Protein AF-C9MV10-F1 (afdb_monomer_lite)

Foldseek 3Di:
DVVVVVVVVVVVVVVVVVVVVVVVVVPDPDPPDPDDVVVVVVVVVVVVVVCVVVVVVVLVVPQAEDEDEPVVVVVCVVVVQAPDWDDDDQKIWGWHQDPNGTHIYMYGD

Secondary structure (DSSP, 8-state):
-HHHHHHHHHHHHHHHHHHHHHHHTTSSSS---S--HHHHHHHHHHHHHHHHHHHHHHHHHTSEEEE--HHHHHHHHHHT--S-EEEETTEEEEEEEETTEEEEEEEE-

InterPro domains:
  IPR011546 Peptidase M41, FtsH extracellular [PF06480] (40-107)

pLDDT: mean 78.25, std 12.71, range [52.0, 93.12]

Radius of gyration: 38.0 Å; chains: 1; bounding box: 72×35×98 Å

Organism: NCBI:txid634994

Structure (mmCIF, N/CA/C/O backbone):
data_AF-C9MV10-F1
#
_entry.id   AF-C9MV10-F1
#
loop_
_atom_site.group_PDB
_atom_site.id
_atom_site.type_symbol
_atom_site.label_atom_id
_atom_site.label_alt_id
_atom_site.label_comp_id
_atom_site.label_asym_id
_atom_site.label_entity_id
_atom_site.label_seq_id
_atom_site.pdbx_PDB_ins_code
_atom_site.Cartn_x
_atom_site.Cartn_y
_atom_site.Cartn_z
_atom_site.occupancy
_atom_site.B_iso_or_equiv
_atom_site.auth_seq_id
_atom_site.auth_comp_id
_atom_site.auth_asym_id
_atom_site.auth_atom_id
_atom_site.pdbx_PDB_model_num
ATOM 1 N N . MET A 1 1 ? 54.834 -19.519 -70.977 1.00 59.34 1 MET A N 1
ATOM 2 C CA . MET A 1 1 ? 54.763 -19.606 -69.498 1.00 59.34 1 MET A CA 1
ATOM 3 C C . MET A 1 1 ? 54.388 -18.267 -68.859 1.00 59.34 1 MET A C 1
ATOM 5 O O . MET A 1 1 ? 53.508 -18.269 -68.017 1.00 59.34 1 MET A O 1
ATOM 9 N N . ALA A 1 2 ? 54.922 -17.131 -69.328 1.00 61.25 2 ALA A N 1
ATOM 10 C CA . ALA A 1 2 ? 54.611 -15.795 -68.791 1.00 61.25 2 ALA A CA 1
ATOM 11 C C . ALA A 1 2 ? 53.136 -15.329 -68.916 1.00 61.25 2 ALA A C 1
ATOM 13 O O . ALA A 1 2 ? 52.654 -14.568 -68.082 1.00 61.25 2 ALA A O 1
ATOM 14 N N . GLU A 1 3 ? 52.390 -15.778 -69.932 1.00 61.09 3 GLU A N 1
ATOM 15 C CA . GLU A 1 3 ? 50.972 -15.400 -70.096 1.00 61.09 3 GLU A CA 1
ATOM 16 C C . GLU A 1 3 ? 50.038 -16.068 -69.080 1.00 61.09 3 GLU A C 1
ATOM 18 O O . GLU A 1 3 ? 49.033 -15.478 -68.682 1.00 61.09 3 GLU A O 1
ATOM 23 N N . ARG A 1 4 ? 50.386 -17.279 -68.627 1.00 67.56 4 ARG A N 1
ATOM 24 C CA . ARG A 1 4 ? 49.594 -18.028 -67.644 1.00 67.56 4 ARG A CA 1
ATOM 25 C C . ARG A 1 4 ? 49.639 -17.334 -66.280 1.00 67.56 4 ARG A C 1
ATOM 27 O O . ARG A 1 4 ? 48.590 -17.093 -65.691 1.00 67.56 4 ARG A O 1
ATOM 34 N N . ASP A 1 5 ? 50.825 -16.887 -65.871 1.00 71.56 5 ASP A N 1
ATOM 35 C CA . ASP A 1 5 ? 51.027 -16.153 -64.615 1.00 71.56 5 ASP A CA 1
ATOM 36 C C . ASP A 1 5 ? 50.298 -14.803 -64.603 1.00 71.56 5 ASP A C 1
ATOM 38 O O . ASP A 1 5 ? 49.706 -14.413 -63.597 1.00 71.56 5 ASP A O 1
ATOM 42 N N . LYS A 1 6 ? 50.266 -14.092 -65.739 1.00 72.75 6 LYS A N 1
ATOM 43 C CA . LYS A 1 6 ? 49.557 -12.806 -65.852 1.00 72.75 6 LYS A CA 1
ATOM 44 C C . LYS A 1 6 ? 48.047 -12.954 -65.645 1.00 72.75 6 LYS A C 1
ATOM 46 O O . LYS A 1 6 ? 47.418 -12.070 -65.058 1.00 72.75 6 LYS A O 1
ATOM 51 N N . ASN A 1 7 ? 47.467 -14.056 -66.113 1.00 82.94 7 ASN A N 1
ATOM 52 C CA . ASN A 1 7 ? 46.045 -14.336 -65.939 1.00 82.94 7 ASN A CA 1
ATOM 53 C C . ASN A 1 7 ? 45.715 -14.757 -64.503 1.00 8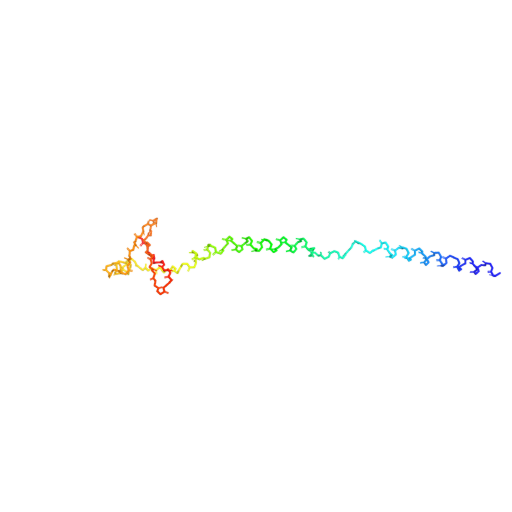2.94 7 ASN A C 1
ATOM 55 O O . ASN A 1 7 ? 44.711 -14.295 -63.959 1.00 82.94 7 ASN A O 1
ATOM 59 N N . ASP A 1 8 ? 46.586 -15.531 -63.858 1.00 83.50 8 ASP A N 1
ATOM 60 C CA . ASP A 1 8 ? 46.405 -15.917 -62.455 1.00 83.50 8 ASP A CA 1
ATOM 61 C C . ASP A 1 8 ? 46.512 -14.712 -61.509 1.00 83.50 8 ASP A C 1
ATOM 63 O O . ASP A 1 8 ? 45.715 -14.580 -60.576 1.00 83.50 8 ASP A O 1
ATOM 67 N N . ILE A 1 9 ? 47.426 -13.775 -61.785 1.00 82.38 9 ILE A N 1
ATOM 68 C CA . ILE A 1 9 ? 47.539 -12.516 -61.031 1.00 82.38 9 ILE A CA 1
ATOM 69 C C . ILE A 1 9 ? 46.266 -11.676 -61.180 1.00 82.38 9 ILE A C 1
ATOM 71 O O . ILE A 1 9 ? 45.750 -11.152 -60.192 1.00 82.38 9 ILE A O 1
ATOM 75 N N . ARG A 1 10 ? 45.726 -11.566 -62.400 1.00 85.50 10 ARG A N 1
ATOM 76 C CA . ARG A 1 10 ? 44.480 -10.825 -62.656 1.00 85.50 10 ARG A CA 1
ATOM 77 C C . ARG A 1 10 ? 43.293 -11.438 -61.923 1.00 85.50 10 ARG A C 1
ATOM 79 O O . ARG A 1 10 ? 42.550 -10.705 -61.276 1.00 85.50 10 ARG A O 1
ATOM 86 N N . LYS A 1 11 ? 43.163 -12.764 -61.965 1.00 87.19 11 LYS A N 1
ATOM 87 C CA . LYS A 1 11 ? 42.084 -13.487 -61.288 1.00 87.19 11 LYS A CA 1
ATOM 88 C C . LYS A 1 11 ? 42.138 -13.295 -59.770 1.00 87.19 11 LYS A C 1
ATOM 90 O O . LYS A 1 11 ? 41.125 -12.972 -59.159 1.00 87.19 11 LYS A O 1
ATOM 95 N N . ARG A 1 12 ? 43.330 -13.390 -59.171 1.00 84.19 12 ARG A N 1
ATOM 96 C CA . ARG A 1 12 ? 43.528 -13.132 -57.733 1.00 84.19 12 ARG A CA 1
ATOM 97 C C . ARG A 1 12 ? 43.229 -11.683 -57.353 1.00 84.19 12 ARG A C 1
ATOM 99 O O . ARG A 1 12 ? 42.640 -11.438 -56.306 1.00 84.19 12 ARG A O 1
ATOM 106 N N . LEU A 1 13 ? 43.606 -10.717 -58.191 1.00 86.12 13 LEU A N 1
ATOM 107 C CA . LEU A 1 13 ? 43.316 -9.303 -57.939 1.00 86.12 13 LEU A CA 1
ATOM 108 C C . LEU A 1 13 ? 41.807 -9.016 -57.981 1.00 86.12 13 LEU A C 1
ATOM 110 O O . LEU A 1 13 ? 41.296 -8.228 -57.186 1.00 86.12 13 LEU A O 1
ATOM 114 N N . GLU A 1 14 ? 41.091 -9.675 -58.888 1.00 85.62 14 GLU A N 1
ATOM 115 C CA . GLU A 1 14 ? 39.640 -9.563 -59.015 1.00 85.62 14 GLU A CA 1
ATOM 116 C C . GLU A 1 14 ? 38.903 -10.227 -57.842 1.00 85.62 14 GLU A C 1
ATOM 118 O O . GLU A 1 14 ? 37.968 -9.640 -57.295 1.00 85.62 14 GLU A O 1
ATOM 123 N N . GLU A 1 15 ? 39.375 -11.390 -57.384 1.00 81.44 15 GLU A N 1
ATOM 124 C CA . GLU A 1 15 ? 38.886 -12.055 -56.169 1.00 81.44 15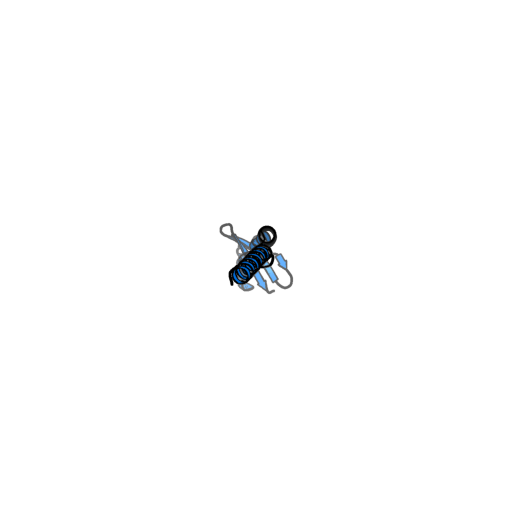 GLU A CA 1
ATOM 125 C C . GLU A 1 15 ? 39.103 -11.183 -54.923 1.00 81.44 15 GLU A C 1
ATOM 127 O O . GLU A 1 15 ? 38.154 -10.938 -54.177 1.00 81.44 15 GLU A O 1
ATOM 132 N N . LEU A 1 16 ? 40.295 -10.598 -54.755 1.00 79.88 16 LEU A N 1
ATOM 133 C CA . LEU A 1 16 ? 40.584 -9.670 -53.655 1.00 79.88 16 LEU A CA 1
ATOM 134 C C . LEU A 1 16 ? 39.688 -8.426 -53.695 1.00 79.88 16 LEU A C 1
ATOM 136 O O . LEU A 1 16 ? 39.203 -7.975 -52.657 1.00 79.88 16 LEU A O 1
ATOM 140 N N . ARG A 1 17 ? 39.427 -7.872 -54.885 1.00 78.25 17 ARG A N 1
ATOM 141 C CA . ARG A 1 17 ? 38.532 -6.716 -55.046 1.00 78.25 17 ARG A CA 1
ATOM 142 C C . ARG A 1 17 ? 37.081 -7.073 -54.710 1.00 78.25 17 ARG A C 1
ATOM 144 O O . ARG A 1 17 ? 36.386 -6.276 -54.077 1.00 78.25 17 ARG A O 1
ATOM 151 N N . LYS A 1 18 ? 36.629 -8.267 -55.099 1.00 79.00 18 LYS A N 1
ATOM 152 C CA . LYS A 1 18 ? 35.279 -8.778 -54.823 1.00 79.00 18 LYS A CA 1
ATOM 153 C C . LYS A 1 18 ? 35.066 -9.072 -53.337 1.00 79.00 18 LYS A C 1
ATOM 155 O O . LYS A 1 18 ? 34.015 -8.719 -52.802 1.00 79.00 18 LYS A O 1
ATOM 160 N N . ASP A 1 19 ? 36.059 -9.651 -52.668 1.00 73.44 19 ASP A N 1
ATOM 161 C CA . ASP A 1 19 ? 36.007 -9.923 -51.229 1.00 73.44 19 ASP A CA 1
ATOM 162 C C . ASP A 1 19 ? 36.026 -8.638 -50.399 1.00 73.44 19 ASP A C 1
ATOM 164 O O . ASP A 1 19 ? 35.276 -8.521 -49.426 1.00 73.44 19 ASP A O 1
ATOM 168 N N . ASN A 1 20 ? 36.795 -7.631 -50.824 1.00 69.50 20 ASN A N 1
ATOM 169 C CA . ASN A 1 20 ? 36.823 -6.330 -50.159 1.00 69.50 20 ASN A CA 1
ATOM 170 C C . ASN A 1 20 ? 35.469 -5.596 -50.277 1.00 69.50 20 ASN A C 1
ATOM 172 O O . ASN A 1 20 ? 34.914 -5.136 -49.279 1.00 69.50 20 ASN A O 1
ATOM 176 N N . ASN A 1 21 ? 34.850 -5.606 -51.465 1.00 66.06 21 ASN A N 1
ATOM 177 C CA . ASN A 1 21 ? 33.502 -5.049 -51.651 1.00 66.06 21 ASN A CA 1
ATOM 178 C C . ASN A 1 21 ? 32.410 -5.823 -50.889 1.00 66.06 21 ASN A C 1
ATOM 180 O O . ASN A 1 21 ? 31.441 -5.222 -50.427 1.00 66.06 21 ASN A O 1
ATOM 184 N N . ARG A 1 22 ? 32.552 -7.144 -50.709 1.00 61.91 22 ARG A N 1
ATOM 185 C CA . ARG A 1 22 ? 31.625 -7.945 -49.887 1.00 61.91 22 ARG A CA 1
ATOM 186 C C . ARG A 1 22 ? 31.735 -7.647 -48.393 1.00 61.91 22 ARG A C 1
ATOM 188 O O . ARG A 1 22 ? 30.746 -7.812 -47.686 1.00 61.91 22 ARG A O 1
ATOM 195 N N . LYS A 1 23 ? 32.909 -7.245 -47.903 1.00 59.88 23 LYS A N 1
ATOM 196 C CA . LYS A 1 23 ? 33.132 -6.945 -46.481 1.00 59.88 23 LYS A CA 1
ATOM 197 C C . LYS A 1 23 ? 32.557 -5.581 -46.085 1.00 59.88 23 LYS A C 1
ATOM 199 O O . LYS A 1 23 ? 31.957 -5.486 -45.021 1.00 59.88 23 LYS A O 1
ATOM 204 N N . ASN A 1 24 ? 32.630 -4.589 -46.975 1.00 57.12 24 ASN A N 1
ATOM 205 C CA . ASN A 1 24 ? 32.021 -3.268 -46.759 1.00 57.12 24 ASN A CA 1
ATOM 206 C C . ASN A 1 24 ? 30.482 -3.294 -46.766 1.00 57.12 24 ASN A C 1
ATOM 208 O O . ASN A 1 24 ? 29.860 -2.490 -46.086 1.00 57.12 24 ASN A O 1
ATOM 212 N N . ASN A 1 25 ? 29.859 -4.247 -47.467 1.00 55.38 25 ASN A N 1
ATOM 213 C CA . ASN A 1 25 ? 28.396 -4.397 -47.490 1.00 55.38 25 ASN A CA 1
ATOM 214 C C . ASN A 1 25 ? 27.827 -5.258 -46.345 1.00 55.38 25 ASN A C 1
ATOM 216 O O . ASN A 1 25 ? 26.633 -5.534 -46.327 1.00 55.38 25 ASN A O 1
ATOM 220 N N . ARG A 1 26 ? 28.661 -5.727 -45.407 1.00 53.06 26 ARG A N 1
ATOM 221 C CA . ARG A 1 26 ? 28.251 -6.583 -44.273 1.00 53.06 26 ARG A CA 1
ATOM 222 C C . ARG A 1 26 ? 28.188 -5.838 -42.941 1.00 53.06 26 ARG A C 1
ATOM 224 O O . ARG A 1 26 ? 28.178 -6.474 -41.891 1.00 53.06 26 ARG A O 1
ATOM 231 N N . GLN A 1 27 ? 28.196 -4.509 -42.969 1.00 52.00 27 GLN A N 1
ATOM 232 C CA . GLN A 1 27 ? 28.408 -3.704 -41.769 1.00 52.00 27 GLN A CA 1
ATOM 233 C C . GLN A 1 27 ? 27.150 -3.022 -41.217 1.00 52.00 27 GLN A C 1
ATOM 235 O O . GLN A 1 27 ? 27.301 -2.136 -40.385 1.00 52.00 27 GLN A O 1
ATOM 240 N N . ASP A 1 28 ? 25.940 -3.452 -41.606 1.00 56.38 28 ASP A N 1
ATOM 241 C CA . ASP A 1 28 ? 24.706 -2.773 -41.161 1.00 56.38 28 ASP A CA 1
ATOM 242 C C . ASP A 1 28 ? 23.605 -3.651 -40.525 1.00 56.38 28 ASP A C 1
ATOM 244 O O . ASP A 1 28 ? 22.627 -3.116 -40.012 1.00 56.38 28 ASP A O 1
ATOM 248 N N . ASP A 1 29 ? 23.767 -4.979 -40.437 1.00 57.00 29 ASP A N 1
ATOM 249 C CA . ASP A 1 29 ? 22.654 -5.873 -40.046 1.00 57.00 29 ASP A CA 1
ATOM 250 C C . ASP A 1 29 ? 22.875 -6.688 -38.758 1.00 57.00 29 ASP A C 1
ATOM 252 O O . ASP A 1 29 ? 22.435 -7.832 -38.659 1.00 57.00 29 ASP A O 1
ATOM 256 N N . GLY A 1 30 ? 23.543 -6.149 -37.729 1.00 56.00 30 GLY A N 1
ATOM 257 C CA . GLY A 1 30 ? 23.695 -6.963 -36.509 1.00 56.00 30 GLY A CA 1
ATOM 258 C C . GLY A 1 30 ? 24.098 -6.323 -35.190 1.00 56.00 30 GLY A C 1
ATOM 259 O O . GLY A 1 30 ? 24.045 -7.019 -34.183 1.00 56.00 30 GLY A O 1
ATOM 260 N N . ASN A 1 31 ? 24.473 -5.042 -35.136 1.00 56.59 31 ASN A N 1
ATOM 261 C CA . ASN A 1 31 ? 24.939 -4.433 -33.880 1.00 56.59 31 ASN A CA 1
ATOM 262 C C . ASN A 1 31 ? 24.117 -3.217 -33.429 1.00 56.59 31 ASN A C 1
ATOM 264 O O . ASN A 1 31 ? 24.635 -2.317 -32.765 1.00 56.59 31 ASN A O 1
ATOM 268 N N . LYS A 1 32 ? 22.824 -3.163 -33.773 1.00 59.44 32 LYS A N 1
ATOM 269 C CA . LYS A 1 32 ? 21.920 -2.209 -33.121 1.00 59.44 32 LYS A CA 1
ATOM 270 C C . LYS A 1 32 ? 21.702 -2.692 -31.692 1.00 59.44 32 LYS A C 1
ATOM 272 O O . LYS A 1 32 ? 20.948 -3.632 -31.463 1.00 59.44 32 LYS A O 1
ATOM 277 N N . SER A 1 33 ? 22.409 -2.058 -30.754 1.00 64.06 33 SER A N 1
ATOM 278 C CA . SER A 1 33 ? 22.178 -2.200 -29.316 1.00 64.06 33 SER A CA 1
ATOM 279 C C . SER A 1 33 ? 20.668 -2.254 -29.039 1.00 64.06 33 SER A C 1
ATOM 281 O O . SER A 1 33 ? 19.940 -1.397 -29.555 1.00 64.06 33 SER A O 1
ATOM 283 N N . PRO A 1 34 ? 20.180 -3.204 -28.217 1.00 63.53 34 PRO A N 1
ATOM 284 C CA . PRO A 1 34 ? 18.769 -3.261 -27.833 1.00 63.53 34 PRO A CA 1
ATOM 285 C C . PRO A 1 34 ? 18.334 -2.008 -27.057 1.00 63.53 34 PRO A C 1
ATOM 287 O O . PRO A 1 34 ? 17.147 -1.783 -26.855 1.00 63.53 34 PRO A O 1
ATOM 290 N N . PHE A 1 35 ? 19.287 -1.159 -26.667 1.00 65.50 35 PHE A N 1
ATOM 291 C CA . PHE A 1 35 ? 19.071 0.163 -26.104 1.00 65.50 35 PHE A CA 1
ATOM 292 C C . PHE A 1 35 ? 19.304 1.221 -27.183 1.00 65.50 35 PHE A C 1
ATOM 294 O O . PHE A 1 35 ? 20.334 1.895 -27.218 1.00 65.50 35 PHE A O 1
ATOM 301 N N . SER A 1 36 ? 18.343 1.367 -28.095 1.00 71.44 36 SER A N 1
ATOM 302 C CA . SER A 1 36 ? 18.279 2.580 -28.912 1.00 71.44 36 SER A CA 1
ATOM 303 C C . SER A 1 36 ? 17.994 3.779 -27.995 1.00 71.44 36 SER A C 1
ATOM 305 O O . SER A 1 36 ? 17.267 3.647 -27.009 1.00 71.44 36 SER A O 1
ATOM 307 N N . GLY A 1 37 ? 18.545 4.961 -28.294 1.00 75.38 37 GLY A N 1
ATOM 308 C CA . GLY A 1 37 ? 18.322 6.164 -27.472 1.00 75.38 37 GLY A CA 1
ATOM 309 C C . GLY A 1 37 ? 16.835 6.499 -27.273 1.00 75.38 37 GLY A C 1
ATOM 310 O O . GLY A 1 37 ? 16.447 7.018 -26.230 1.00 75.38 37 GLY A O 1
ATOM 311 N N . PHE A 1 38 ? 15.989 6.105 -28.229 1.00 81.31 38 PHE A N 1
ATOM 312 C CA . PHE A 1 38 ? 14.535 6.185 -28.115 1.00 81.31 38 PHE A CA 1
ATOM 313 C C . PHE A 1 38 ? 13.973 5.284 -27.004 1.00 81.31 38 PHE A C 1
ATOM 315 O O . PHE A 1 38 ? 13.159 5.739 -26.207 1.00 81.31 38 PHE A O 1
ATOM 322 N N . LEU A 1 39 ? 14.436 4.034 -26.890 1.00 84.06 39 LEU A N 1
ATOM 323 C CA . LEU A 1 39 ? 14.002 3.118 -25.826 1.00 84.06 39 LEU A CA 1
ATOM 324 C C . LEU A 1 39 ? 14.446 3.596 -24.440 1.00 84.06 39 LEU 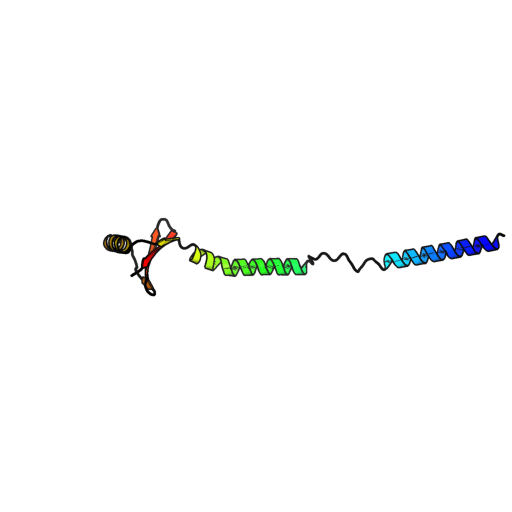A C 1
ATOM 326 O O . LEU A 1 39 ? 13.686 3.471 -23.483 1.00 84.06 39 LEU A O 1
ATOM 330 N N . PHE A 1 40 ? 15.633 4.201 -24.336 1.00 85.62 40 PHE A N 1
ATOM 331 C CA . PHE A 1 40 ? 16.073 4.842 -23.095 1.00 85.62 40 PHE A CA 1
ATOM 332 C C . PHE A 1 40 ? 15.162 6.017 -22.712 1.00 85.62 40 PHE A C 1
ATOM 334 O O . PHE A 1 40 ? 14.742 6.119 -21.562 1.00 85.62 40 PHE A O 1
ATOM 341 N N . PHE A 1 41 ? 14.794 6.865 -23.676 1.00 88.50 41 PHE A N 1
ATOM 342 C CA . PHE A 1 41 ? 13.868 7.971 -23.433 1.00 88.50 41 PHE A CA 1
ATOM 343 C C . PHE A 1 41 ? 12.488 7.476 -22.978 1.00 88.50 41 PHE A C 1
ATOM 345 O O . PHE A 1 41 ? 11.957 7.965 -21.983 1.00 88.50 41 PHE A O 1
ATOM 352 N N . VAL A 1 42 ? 11.941 6.456 -23.649 1.00 90.12 42 VAL A N 1
ATOM 353 C CA . VAL A 1 42 ? 10.675 5.819 -23.251 1.00 90.12 42 VAL A CA 1
ATOM 354 C C . VAL A 1 42 ? 10.770 5.260 -21.833 1.00 90.12 42 VAL A C 1
ATOM 356 O O . VAL A 1 42 ? 9.862 5.478 -21.037 1.00 90.12 42 VAL A O 1
ATOM 359 N N . PHE A 1 43 ? 11.874 4.596 -21.488 1.00 90.19 43 PHE A N 1
ATOM 360 C CA . PHE A 1 43 ? 12.088 4.063 -20.146 1.00 90.19 43 PHE A CA 1
ATOM 361 C C . PHE A 1 43 ? 12.124 5.164 -19.080 1.00 90.19 43 PHE A C 1
ATOM 363 O O . PHE A 1 43 ? 11.456 5.039 -18.057 1.00 90.19 43 PHE A O 1
ATOM 370 N N . VAL A 1 44 ? 12.841 6.266 -19.324 1.00 91.00 44 VAL A N 1
ATOM 371 C CA . VAL A 1 44 ? 12.910 7.403 -18.389 1.00 91.00 44 VAL A CA 1
ATOM 372 C C . VAL A 1 44 ? 11.538 8.045 -18.191 1.00 91.00 44 VAL A C 1
ATOM 374 O O . VAL A 1 44 ? 11.143 8.302 -17.055 1.00 91.00 44 VAL A O 1
ATOM 377 N N . VAL A 1 45 ? 10.783 8.261 -19.273 1.00 92.50 45 VAL A N 1
ATOM 378 C CA . VAL A 1 45 ? 9.417 8.800 -19.190 1.00 92.50 45 VAL A CA 1
ATOM 379 C C . VAL A 1 45 ? 8.506 7.844 -18.422 1.00 92.50 45 VAL A C 1
ATOM 381 O O . VAL A 1 45 ? 7.752 8.282 -17.558 1.00 92.50 45 VAL A O 1
ATOM 384 N N . LEU A 1 46 ? 8.604 6.538 -18.676 1.00 92.81 46 LEU A N 1
ATOM 385 C CA . LEU A 1 46 ? 7.806 5.527 -17.988 1.00 92.81 46 LEU A CA 1
ATOM 386 C C . LEU A 1 46 ? 8.132 5.470 -16.491 1.00 92.81 46 LEU A C 1
ATOM 388 O O . LEU A 1 46 ? 7.220 5.381 -15.674 1.00 92.81 46 LEU A O 1
ATOM 392 N N . LEU A 1 47 ? 9.407 5.602 -16.123 1.00 91.50 47 LEU A N 1
ATOM 393 C CA . LEU A 1 47 ? 9.850 5.655 -14.731 1.00 91.50 47 LEU A CA 1
ATOM 394 C C . LEU A 1 47 ? 9.353 6.934 -14.041 1.00 91.50 47 LEU A C 1
ATOM 396 O O . LEU A 1 47 ? 8.872 6.867 -12.915 1.00 91.50 47 LEU A O 1
ATOM 400 N N . PHE A 1 48 ? 9.385 8.078 -14.730 1.00 90.69 48 PHE A N 1
ATOM 401 C CA . PHE A 1 48 ? 8.847 9.339 -14.215 1.00 90.69 48 PHE A CA 1
ATOM 402 C C . PHE A 1 48 ? 7.325 9.296 -14.016 1.00 90.69 48 PHE A C 1
ATOM 404 O O . PHE A 1 48 ? 6.818 9.751 -12.994 1.00 90.69 48 PHE A O 1
ATOM 411 N N . VAL A 1 49 ? 6.581 8.716 -14.961 1.00 88.62 49 VAL A N 1
ATOM 412 C CA . VAL A 1 49 ? 5.129 8.524 -14.823 1.00 88.62 49 VAL A CA 1
ATOM 413 C C . VAL A 1 49 ? 4.822 7.546 -13.688 1.00 88.62 49 VAL A C 1
ATOM 415 O O . VAL A 1 49 ? 3.939 7.814 -12.876 1.00 88.62 49 VAL A O 1
ATOM 418 N N . PHE A 1 50 ? 5.578 6.451 -13.580 1.00 86.94 50 PHE A N 1
ATOM 419 C CA . PHE A 1 50 ? 5.446 5.486 -12.490 1.00 86.94 50 PHE A CA 1
ATOM 420 C C . PHE A 1 50 ? 5.647 6.164 -11.129 1.00 86.94 50 PHE A C 1
ATOM 422 O O . PHE A 1 50 ? 4.778 6.082 -10.264 1.00 86.94 50 PHE A O 1
ATOM 429 N N . THR A 1 51 ? 6.739 6.907 -10.937 1.00 81.25 51 THR A N 1
ATOM 430 C CA . THR A 1 51 ? 6.967 7.614 -9.671 1.00 81.25 51 THR A CA 1
ATOM 431 C C . THR A 1 51 ? 5.905 8.680 -9.418 1.00 81.25 51 THR A C 1
ATOM 433 O O . THR A 1 51 ? 5.410 8.759 -8.301 1.00 81.25 51 THR A O 1
ATOM 436 N N . ALA A 1 52 ? 5.474 9.444 -10.425 1.00 79.00 52 ALA A N 1
ATOM 437 C CA . ALA A 1 52 ? 4.433 10.459 -10.260 1.00 79.00 52 ALA A CA 1
ATOM 438 C C . ALA A 1 52 ? 3.081 9.879 -9.800 1.00 79.00 52 ALA A C 1
ATOM 440 O O . ALA A 1 52 ? 2.404 10.497 -8.977 1.00 79.00 52 ALA A O 1
ATOM 441 N N . ILE A 1 53 ? 2.699 8.696 -10.296 1.00 76.81 53 ILE A N 1
ATOM 442 C CA . ILE A 1 53 ? 1.463 8.008 -9.894 1.00 76.81 53 ILE A CA 1
ATOM 443 C C . ILE A 1 53 ? 1.607 7.435 -8.477 1.00 76.81 53 ILE A C 1
ATOM 445 O O . ILE A 1 53 ? 0.775 7.704 -7.613 1.00 76.81 53 ILE A O 1
ATOM 449 N N . PHE A 1 54 ? 2.684 6.695 -8.204 1.00 68.19 54 PHE A N 1
ATOM 450 C CA . PHE A 1 54 ? 2.831 5.976 -6.935 1.00 68.19 54 PHE A CA 1
ATOM 451 C C . PHE A 1 54 ? 3.304 6.851 -5.765 1.00 68.19 54 PHE A C 1
ATOM 453 O O . PHE A 1 54 ? 3.094 6.476 -4.615 1.00 68.19 54 PHE A O 1
ATOM 460 N N . HIS A 1 55 ? 3.901 8.024 -5.999 1.00 66.25 55 HIS A N 1
ATOM 461 C CA . HIS A 1 55 ? 4.376 8.884 -4.907 1.00 66.25 55 HIS A CA 1
ATOM 462 C C . HIS A 1 55 ? 3.233 9.416 -4.028 1.00 66.25 55 HIS A C 1
ATOM 464 O O . HIS A 1 55 ? 3.411 9.552 -2.819 1.00 66.25 55 HIS A O 1
ATOM 470 N N . ARG A 1 56 ? 2.045 9.655 -4.607 1.00 58.75 56 ARG A N 1
ATOM 471 C CA . ARG A 1 56 ? 0.854 10.073 -3.846 1.00 58.75 56 ARG A CA 1
ATOM 472 C C . ARG A 1 56 ? 0.278 8.930 -3.009 1.00 58.75 56 ARG A C 1
ATOM 474 O O . ARG A 1 56 ? -0.005 9.129 -1.832 1.00 58.75 56 ARG A O 1
ATOM 481 N N . ASP A 1 57 ? 0.178 7.736 -3.589 1.00 56.53 57 ASP A N 1
ATOM 482 C CA . ASP A 1 57 ? -0.392 6.570 -2.908 1.00 56.53 57 ASP A CA 1
ATOM 483 C C . ASP A 1 57 ? 0.509 6.046 -1.791 1.00 56.53 57 ASP A C 1
ATOM 485 O O . ASP A 1 57 ? 0.013 5.659 -0.738 1.00 56.53 57 ASP A O 1
ATOM 489 N N . ILE A 1 58 ? 1.833 6.079 -1.969 1.00 56.66 58 ILE A N 1
ATOM 490 C CA . ILE A 1 58 ? 2.802 5.683 -0.938 1.00 56.66 58 ILE A CA 1
ATOM 491 C C . ILE A 1 58 ? 2.516 6.433 0.367 1.00 56.66 58 ILE A C 1
ATOM 493 O O . ILE A 1 58 ? 2.406 5.807 1.415 1.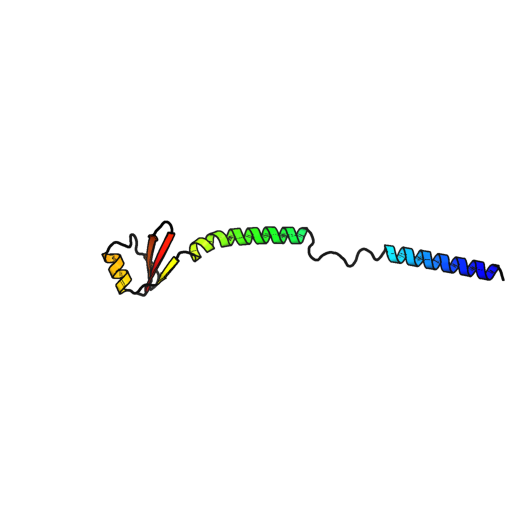00 56.66 58 ILE A O 1
ATOM 497 N N . GLN A 1 59 ? 2.289 7.745 0.334 1.00 52.78 59 GLN A N 1
ATOM 498 C CA . GLN A 1 59 ? 2.023 8.501 1.561 1.00 52.78 59 GLN A CA 1
ATOM 499 C C . GLN A 1 59 ? 0.734 8.048 2.277 1.00 52.78 59 GLN A C 1
ATOM 501 O O . GLN A 1 59 ? 0.684 8.038 3.504 1.00 52.78 59 GLN A O 1
ATOM 506 N N . THR A 1 60 ? -0.284 7.606 1.533 1.00 57.59 60 THR A N 1
ATOM 507 C CA . THR A 1 60 ? -1.531 7.049 2.083 1.00 57.59 60 THR A CA 1
ATOM 508 C C . THR A 1 60 ? -1.384 5.587 2.532 1.00 57.59 60 THR A C 1
ATOM 510 O O . THR A 1 60 ? -1.993 5.176 3.519 1.00 57.59 60 THR A O 1
ATOM 513 N N . TYR A 1 61 ? -0.557 4.792 1.849 1.00 52.97 61 TYR A N 1
ATOM 514 C CA . TYR A 1 61 ? -0.247 3.405 2.215 1.00 52.97 61 TYR A CA 1
ATOM 515 C C . TYR A 1 61 ? 0.682 3.309 3.434 1.00 52.97 61 TYR A C 1
ATOM 517 O O . TYR A 1 61 ? 0.535 2.380 4.225 1.00 52.97 61 TYR A O 1
ATOM 525 N N . PHE A 1 62 ? 1.578 4.283 3.620 1.00 56.00 62 PHE A N 1
ATOM 526 C CA . PHE A 1 62 ? 2.465 4.426 4.782 1.00 56.00 62 PHE A CA 1
ATOM 527 C C . PHE A 1 62 ? 1.851 5.250 5.926 1.00 56.00 62 PHE A C 1
ATOM 529 O O . PHE A 1 62 ? 2.549 5.589 6.883 1.00 56.00 62 PHE A O 1
ATOM 536 N N . GLN A 1 63 ? 0.548 5.547 5.873 1.00 64.62 63 GLN A N 1
ATOM 537 C CA . GLN A 1 63 ? -0.204 5.890 7.081 1.00 64.62 63 GLN A CA 1
ATOM 538 C C . GLN A 1 63 ? 0.038 4.765 8.090 1.00 64.62 63 GLN A C 1
ATOM 540 O O . GLN A 1 63 ? -0.240 3.602 7.792 1.00 64.62 63 GLN A O 1
ATOM 545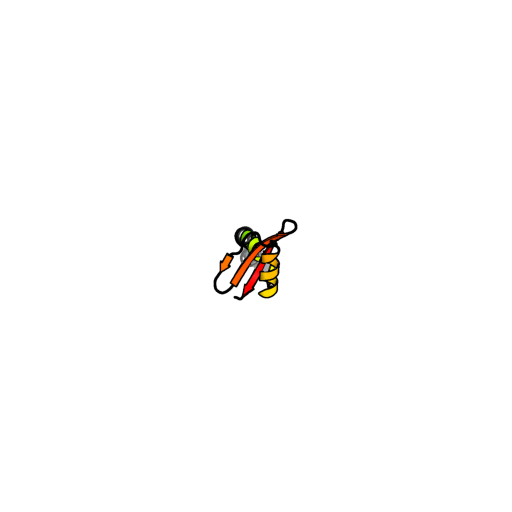 N N . ASN A 1 64 ? 0.610 5.077 9.253 1.00 71.25 64 ASN A N 1
ATOM 546 C CA . ASN A 1 64 ? 0.945 4.055 10.240 1.00 71.25 64 ASN A CA 1
ATOM 547 C C . ASN A 1 64 ? -0.360 3.494 10.805 1.00 71.25 64 ASN A C 1
ATOM 549 O O . ASN A 1 64 ? -0.970 4.098 11.686 1.00 71.25 64 ASN A O 1
ATOM 553 N N . LYS A 1 65 ? -0.816 2.362 10.267 1.00 82.56 65 LYS A N 1
ATOM 554 C CA . LYS A 1 65 ? -2.042 1.711 10.722 1.00 82.56 65 LYS A CA 1
ATOM 555 C C . LYS A 1 65 ? -1.725 0.875 11.953 1.00 82.56 65 LYS A C 1
ATOM 557 O O . LYS A 1 65 ? -0.916 -0.047 11.877 1.00 82.56 65 LYS A O 1
ATOM 562 N N . LYS A 1 66 ? -2.363 1.190 13.075 1.00 85.25 66 LYS A N 1
ATOM 563 C CA . LYS A 1 66 ? -2.273 0.419 14.316 1.00 85.25 66 LYS A CA 1
ATOM 564 C C . LYS A 1 66 ? -3.622 -0.232 14.587 1.00 85.25 66 LYS A C 1
ATOM 566 O O . LYS A 1 66 ? -4.606 0.454 14.855 1.00 85.25 66 LYS A O 1
ATOM 571 N N . GLU A 1 67 ? -3.660 -1.554 14.511 1.00 88.62 67 GLU A N 1
ATOM 572 C CA . GLU A 1 67 ? -4.809 -2.314 14.995 1.00 88.62 67 GLU A CA 1
ATOM 573 C C . GLU A 1 67 ? -4.782 -2.336 16.524 1.00 88.62 67 GLU A C 1
ATOM 575 O O . GLU A 1 67 ? -3.742 -2.625 17.116 1.00 88.62 67 GLU A O 1
ATOM 580 N N . ILE A 1 68 ? -5.907 -2.007 17.157 1.00 89.62 68 ILE A N 1
ATOM 581 C CA . ILE A 1 68 ? -6.063 -2.053 18.615 1.00 89.62 68 ILE A CA 1
ATOM 582 C C . ILE A 1 68 ? -7.356 -2.773 18.994 1.00 89.62 68 ILE A C 1
ATOM 584 O O . ILE A 1 68 ? -8.313 -2.837 18.216 1.00 89.62 68 ILE A O 1
ATOM 588 N N . SER A 1 69 ? -7.398 -3.321 20.207 1.00 91.19 69 SER A N 1
ATOM 589 C CA . SER A 1 69 ? -8.612 -3.965 20.716 1.00 91.19 69 SER A CA 1
ATOM 590 C C . SER A 1 69 ? -9.742 -2.949 20.915 1.00 91.19 69 SER A C 1
ATOM 592 O O . SER A 1 69 ? -9.492 -1.764 21.148 1.00 91.19 69 SER A O 1
ATOM 594 N N . TYR A 1 70 ? -10.995 -3.409 20.870 1.00 88.38 70 TYR A N 1
ATOM 595 C CA . TYR A 1 70 ? -12.153 -2.533 21.077 1.00 88.38 70 TYR A CA 1
ATOM 596 C C . TYR A 1 70 ? -12.094 -1.835 22.444 1.00 88.38 70 TYR A C 1
ATOM 598 O O . TYR A 1 70 ? -12.313 -0.631 22.548 1.00 88.38 70 TYR A O 1
ATOM 606 N N . THR A 1 71 ? -11.700 -2.565 23.490 1.00 90.81 71 THR A N 1
ATOM 607 C CA . THR A 1 71 ? -11.542 -2.019 24.843 1.00 90.81 71 THR A CA 1
ATOM 608 C C . THR A 1 71 ? -10.477 -0.924 24.901 1.00 90.81 71 THR A C 1
ATOM 610 O O . THR A 1 71 ? -10.697 0.116 25.517 1.00 90.81 71 THR A O 1
ATOM 613 N N . GLU A 1 72 ? -9.328 -1.110 24.244 1.00 89.31 72 GLU A N 1
ATOM 614 C CA . GLU A 1 72 ? -8.295 -0.069 24.166 1.00 89.31 72 GLU A CA 1
ATOM 615 C C . GLU A 1 72 ? -8.755 1.135 23.349 1.00 89.31 72 GLU A C 1
ATOM 617 O O . GLU A 1 72 ? -8.480 2.269 23.738 1.00 89.31 72 GLU A O 1
ATOM 622 N N . PHE A 1 73 ? -9.484 0.902 22.258 1.00 91.38 73 PHE A N 1
ATOM 623 C CA . PHE A 1 73 ? -10.058 1.961 21.436 1.00 91.38 73 PHE A CA 1
ATOM 624 C C . PHE A 1 73 ? -11.031 2.823 22.252 1.00 91.38 73 PHE A C 1
ATOM 626 O O . PHE A 1 73 ? -10.929 4.051 22.249 1.00 91.38 73 PHE A O 1
ATOM 633 N N . VAL A 1 74 ? -11.925 2.194 23.021 1.00 91.44 74 VAL A N 1
ATOM 634 C CA . VAL A 1 74 ? -12.859 2.885 23.922 1.00 91.44 74 VAL A CA 1
ATOM 635 C C . VAL A 1 74 ? -12.111 3.623 25.030 1.00 91.44 74 VAL A C 1
ATOM 637 O O . VAL A 1 74 ? -12.388 4.795 25.266 1.00 91.44 74 VAL A O 1
ATOM 640 N N . ASN A 1 75 ? -11.120 2.994 25.666 1.00 93.12 75 ASN A N 1
ATOM 641 C CA . ASN A 1 75 ? -10.323 3.636 26.714 1.00 93.12 75 ASN A CA 1
ATOM 642 C C . ASN A 1 75 ? -9.588 4.883 26.198 1.00 93.12 75 ASN A C 1
ATOM 644 O O . ASN A 1 75 ? -9.544 5.899 26.887 1.00 93.12 75 ASN A O 1
ATOM 648 N N . LYS A 1 76 ? -9.020 4.826 24.989 1.00 89.12 76 LYS A N 1
ATOM 649 C CA . LYS A 1 76 ? -8.367 5.972 24.334 1.00 89.12 76 LYS A CA 1
ATOM 650 C C . LYS A 1 76 ? -9.364 7.067 23.963 1.00 89.12 76 LYS A C 1
ATOM 652 O O . LYS A 1 76 ? -9.103 8.240 24.212 1.00 89.12 76 LYS A O 1
ATOM 657 N N . THR A 1 77 ? -10.536 6.679 23.464 1.00 89.19 77 THR A N 1
ATOM 658 C CA . THR A 1 77 ? -11.643 7.607 23.189 1.00 89.19 77 THR A CA 1
ATOM 659 C C . THR A 1 77 ? -12.073 8.346 24.458 1.00 89.19 77 THR A C 1
ATOM 661 O O . THR A 1 77 ? -12.167 9.567 24.460 1.00 89.19 77 THR A O 1
ATOM 664 N N . GLN A 1 78 ? -12.273 7.625 25.565 1.00 89.56 78 GLN A N 1
ATOM 665 C CA . GLN A 1 78 ? -12.683 8.200 26.852 1.00 89.56 78 GLN A CA 1
ATOM 666 C C . GLN A 1 78 ? -11.626 9.126 27.462 1.00 89.56 78 GLN A C 1
ATOM 668 O O . GLN A 1 78 ? -11.973 10.083 28.149 1.00 89.56 78 GLN A O 1
ATOM 673 N N . LYS A 1 79 ? -10.343 8.858 27.204 1.00 90.31 79 LYS A N 1
ATOM 674 C CA . LYS A 1 79 ? -9.231 9.730 27.607 1.00 90.31 79 LYS A CA 1
ATOM 675 C C . LYS A 1 79 ? -9.123 11.007 26.769 1.00 90.31 79 LYS A C 1
ATOM 677 O O . LYS A 1 79 ? -8.425 11.925 27.185 1.00 90.31 79 LYS A O 1
ATOM 682 N N . GLY A 1 80 ? -9.811 11.076 25.627 1.00 87.25 80 GLY A N 1
ATOM 683 C CA . GLY A 1 80 ? -9.712 12.190 24.685 1.00 87.25 80 GLY A CA 1
ATOM 684 C C . GLY A 1 80 ? -8.512 12.097 23.738 1.00 87.25 80 GLY A C 1
ATOM 685 O O . GLY A 1 80 ? -8.165 13.095 23.115 1.00 87.25 80 GLY A O 1
ATOM 686 N N . ASP A 1 81 ? -7.889 10.918 23.602 1.00 86.19 81 ASP A N 1
ATOM 687 C CA . ASP A 1 81 ? -6.752 10.703 22.690 1.00 86.19 81 ASP A CA 1
ATOM 688 C C . ASP A 1 81 ? -7.171 10.825 21.208 1.00 86.19 81 ASP A C 1
ATOM 690 O O . ASP A 1 81 ? -6.333 11.061 20.338 1.00 86.19 81 ASP A O 1
ATOM 694 N N . PHE A 1 82 ? -8.459 10.627 20.902 1.00 89.88 82 PHE A N 1
ATOM 695 C CA . PHE A 1 82 ? -9.006 10.682 19.546 1.00 89.88 82 PHE A CA 1
ATOM 696 C C . PHE A 1 82 ? -9.824 11.956 19.348 1.00 89.88 82 PHE A C 1
ATOM 698 O O . PHE A 1 82 ? -10.841 12.160 20.006 1.00 89.88 82 PHE A O 1
ATOM 705 N N . THR A 1 83 ? -9.394 12.799 18.410 1.00 83.94 83 THR A N 1
ATOM 706 C CA . THR A 1 83 ? -10.105 14.029 18.032 1.00 83.94 83 THR A CA 1
ATOM 707 C C . THR A 1 83 ? -11.297 13.758 17.123 1.00 83.94 83 THR A C 1
ATOM 709 O O . THR A 1 83 ? -12.296 14.467 17.191 1.00 83.94 83 THR A O 1
ATOM 712 N N . GLU A 1 84 ? -11.194 12.735 16.275 1.00 84.75 84 GLU A N 1
ATOM 713 C CA . GLU A 1 84 ? -12.237 12.345 15.334 1.00 84.75 84 GLU A CA 1
ATOM 714 C C . GLU A 1 84 ? -12.270 10.822 15.197 1.00 84.75 84 GLU A C 1
ATOM 716 O O . GLU A 1 84 ? -11.228 10.166 15.097 1.00 84.75 84 GLU A O 1
ATOM 721 N N . ILE A 1 85 ? -13.480 10.264 15.203 1.00 88.31 85 ILE A N 1
ATOM 722 C CA . ILE A 1 85 ? -13.734 8.837 15.022 1.00 88.31 85 ILE A CA 1
ATOM 723 C C . ILE A 1 85 ? -14.691 8.696 13.851 1.00 88.31 85 ILE A C 1
ATOM 725 O O . ILE A 1 85 ? -15.776 9.271 13.854 1.00 88.31 85 ILE A O 1
ATOM 729 N N . ASN A 1 86 ? -14.282 7.907 12.869 1.00 88.19 86 ASN A N 1
ATOM 730 C CA . ASN A 1 86 ? -15.070 7.570 11.701 1.00 88.19 86 ASN A CA 1
ATOM 731 C C . ASN A 1 86 ? -15.446 6.082 11.750 1.00 88.19 86 ASN A C 1
ATOM 733 O O . ASN A 1 86 ? -14.669 5.237 12.199 1.00 88.19 86 ASN A O 1
ATOM 737 N N . GLU A 1 87 ? -16.645 5.752 11.283 1.00 88.88 87 GLU A N 1
ATOM 738 C CA . GLU A 1 87 ? -17.087 4.370 11.091 1.00 88.88 87 GLU A CA 1
ATOM 739 C C . GLU A 1 87 ? -16.992 4.046 9.599 1.00 88.88 87 GLU A C 1
ATOM 741 O O . GLU A 1 87 ? -17.500 4.788 8.755 1.00 88.88 87 GLU A O 1
ATOM 746 N N . LYS A 1 88 ? -16.289 2.965 9.258 1.00 87.31 88 LYS A N 1
ATOM 747 C CA . LYS A 1 88 ? -16.156 2.490 7.882 1.00 87.31 88 LYS A CA 1
ATOM 748 C C . LYS A 1 88 ? -16.332 0.980 7.846 1.00 87.31 88 LYS A C 1
ATOM 750 O O . LYS A 1 88 ? -15.520 0.248 8.413 1.00 87.31 88 LYS A O 1
ATOM 755 N N . ASP A 1 89 ? -17.364 0.537 7.135 1.00 87.38 89 ASP A N 1
ATOM 756 C CA . ASP A 1 89 ? -17.786 -0.863 7.081 1.00 87.38 89 ASP A CA 1
ATOM 757 C C . ASP A 1 89 ? -18.037 -1.398 8.510 1.00 87.38 89 ASP A C 1
ATOM 759 O O . ASP A 1 89 ? -18.770 -0.774 9.271 1.00 87.38 89 ASP A O 1
ATOM 763 N N . ASP A 1 90 ? -17.385 -2.494 8.911 1.00 87.81 90 ASP A N 1
ATOM 764 C CA . ASP A 1 90 ? -17.468 -3.068 10.268 1.00 87.81 90 ASP A CA 1
ATOM 765 C C . ASP A 1 90 ? -16.324 -2.602 11.192 1.00 87.81 90 ASP A C 1
ATOM 767 O O . ASP A 1 90 ? -15.924 -3.311 12.125 1.00 87.81 90 ASP A O 1
ATOM 771 N N . LYS A 1 91 ? -15.706 -1.451 10.898 1.00 89.62 91 LYS A N 1
ATOM 772 C CA . LYS A 1 91 ? -14.531 -0.957 11.626 1.00 89.62 91 LYS A CA 1
ATOM 773 C C . LYS A 1 91 ? -14.709 0.473 12.110 1.00 89.62 91 LYS A C 1
ATOM 775 O O . LYS A 1 91 ? -15.191 1.344 11.390 1.00 89.62 91 LYS A O 1
ATOM 780 N N . LEU A 1 92 ? -14.218 0.718 13.319 1.00 90.81 92 LEU A N 1
ATOM 781 C CA . LEU A 1 92 ? -14.019 2.058 13.858 1.00 90.81 92 LEU A CA 1
ATOM 782 C C . LEU A 1 92 ? -12.584 2.485 13.563 1.00 90.81 92 LEU A C 1
ATOM 784 O O . LEU A 1 92 ? -11.647 1.726 13.817 1.00 90.81 92 LEU A O 1
ATOM 788 N N . ILE A 1 93 ? -12.422 3.685 13.019 1.00 90.56 93 ILE A N 1
ATOM 789 C CA . ILE A 1 93 ? -11.137 4.278 12.649 1.00 90.56 93 ILE A CA 1
ATOM 790 C C . ILE A 1 93 ? -10.986 5.643 13.312 1.00 90.56 93 ILE A C 1
ATOM 792 O O . ILE A 1 93 ? -11.890 6.469 13.259 1.00 90.56 93 ILE A O 1
ATOM 796 N N . ALA A 1 94 ? -9.824 5.892 13.904 1.00 90.38 94 ALA A N 1
ATOM 797 C CA . ALA A 1 94 ? -9.445 7.186 14.455 1.00 90.38 94 ALA A CA 1
ATOM 798 C C . ALA A 1 94 ? -8.099 7.608 13.864 1.00 90.38 94 ALA A C 1
ATOM 800 O O . ALA A 1 94 ? -7.136 6.838 13.890 1.00 90.38 94 ALA A O 1
ATOM 801 N N . LEU A 1 95 ? -8.035 8.821 13.318 1.00 87.94 95 LEU A N 1
ATOM 802 C CA . LEU A 1 95 ? -6.803 9.391 12.780 1.00 87.94 95 LEU A CA 1
ATOM 803 C C . LEU A 1 95 ? -6.236 10.382 13.794 1.00 87.94 95 LEU A C 1
ATOM 805 O O . LEU A 1 95 ? -6.901 11.342 14.176 1.00 87.94 95 LEU A O 1
ATOM 809 N N . VAL A 1 96 ? -5.010 10.131 14.245 1.00 87.38 96 VAL A N 1
ATOM 810 C CA . VAL A 1 96 ? -4.329 10.939 15.261 1.00 87.38 96 VAL A CA 1
ATOM 811 C C . VAL A 1 96 ? -2.995 11.404 14.704 1.00 87.38 96 VAL A C 1
ATOM 813 O O . VAL A 1 96 ? -2.255 10.623 14.105 1.00 87.38 96 VAL A O 1
ATOM 816 N N . LYS A 1 97 ? -2.669 12.680 14.910 1.00 83.31 97 LYS A N 1
ATOM 817 C CA . LYS A 1 97 ? -1.370 13.241 14.539 1.00 83.31 97 LYS A CA 1
ATOM 818 C C . LYS A 1 97 ? -0.429 13.201 15.745 1.00 83.31 97 LYS A C 1
ATOM 820 O O . LYS A 1 97 ? -0.464 14.097 16.581 1.00 83.31 97 LYS A O 1
ATOM 825 N N . GLU A 1 98 ? 0.406 12.169 15.828 1.00 77.31 98 GLU A N 1
ATOM 826 C CA . GLU A 1 98 ? 1.447 12.024 16.859 1.00 77.31 98 GLU A CA 1
ATOM 827 C C . GLU A 1 98 ? 2.812 12.399 16.251 1.00 77.31 98 GLU A C 1
ATOM 829 O O . GLU A 1 98 ? 3.175 11.905 15.183 1.00 77.31 98 GLU A O 1
ATOM 834 N N . ASP A 1 99 ? 3.565 13.301 16.892 1.00 73.19 99 ASP A N 1
ATOM 835 C CA . ASP A 1 99 ? 4.916 13.725 16.468 1.00 73.19 99 ASP A CA 1
ATOM 836 C C . ASP A 1 99 ? 5.037 14.111 14.979 1.00 73.19 99 ASP A C 1
ATOM 838 O O . ASP A 1 99 ? 6.004 13.794 14.283 1.00 73.19 99 ASP A O 1
ATOM 842 N N . GLY A 1 100 ? 4.010 14.793 14.460 1.00 71.94 100 GLY A N 1
ATOM 843 C CA . GLY A 1 100 ? 3.957 15.245 13.068 1.00 71.94 100 GLY A CA 1
ATOM 844 C C . GLY A 1 100 ? 3.634 14.151 12.043 1.00 71.94 100 GLY A C 1
ATOM 845 O O . GLY A 1 100 ? 3.549 14.464 10.855 1.00 71.94 100 GLY A O 1
ATOM 846 N N . LYS A 1 101 ? 3.408 12.905 12.475 1.00 77.25 101 LYS A N 1
ATOM 847 C CA . LYS A 1 101 ? 2.988 1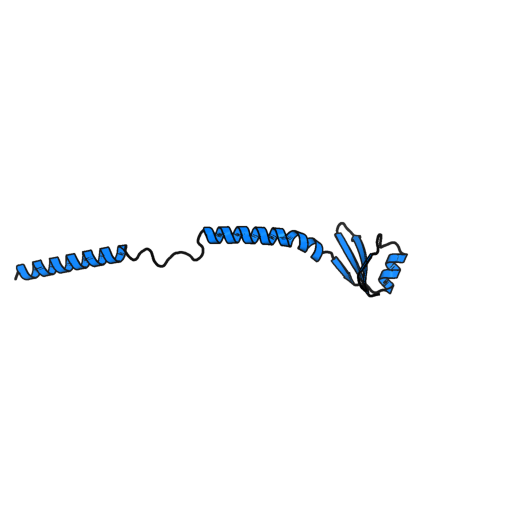1.776 11.635 1.00 77.25 101 LYS A CA 1
ATOM 848 C C . LYS A 1 101 ? 1.522 11.444 11.889 1.00 77.25 101 LYS A C 1
ATOM 850 O O . LYS A 1 101 ? 1.060 11.450 13.024 1.00 77.25 101 LYS A O 1
ATOM 855 N N . GLU A 1 102 ? 0.794 11.125 10.827 1.00 82.19 102 GLU A N 1
ATOM 856 C CA . GLU A 1 102 ? -0.575 10.625 10.938 1.00 82.19 102 GLU A CA 1
ATOM 857 C C . GLU A 1 102 ? -0.550 9.116 11.222 1.00 82.19 102 GLU A C 1
ATOM 859 O O . GLU A 1 102 ? 0.119 8.331 10.536 1.00 82.19 102 GLU A O 1
ATOM 864 N N . ILE A 1 103 ? -1.232 8.725 12.296 1.00 85.88 103 ILE A N 1
ATOM 865 C CA . ILE A 1 103 ? -1.397 7.347 12.748 1.00 85.88 103 ILE A CA 1
ATOM 866 C C . ILE A 1 103 ? -2.885 7.026 12.690 1.00 85.88 103 ILE A C 1
ATOM 868 O O . ILE A 1 103 ? -3.710 7.732 13.269 1.00 85.88 103 ILE A O 1
ATOM 872 N N . LEU A 1 104 ? -3.219 5.940 12.001 1.00 88.00 104 LEU A N 1
ATOM 873 C CA . LEU A 1 104 ? -4.585 5.459 11.872 1.00 88.00 104 LEU A CA 1
ATOM 874 C C . LEU A 1 104 ? -4.794 4.291 12.836 1.00 88.00 104 LEU A C 1
ATOM 876 O O . LEU A 1 104 ? -4.336 3.176 12.585 1.00 88.00 104 LEU A O 1
ATOM 880 N N . TYR A 1 105 ? -5.491 4.546 13.935 1.00 89.56 105 TYR A N 1
ATOM 881 C CA . TYR A 1 105 ? -5.943 3.506 14.848 1.00 89.56 105 TYR A CA 1
ATOM 882 C C . TYR A 1 105 ? -7.223 2.880 14.307 1.00 89.56 105 TYR A C 1
ATOM 884 O O . TYR A 1 105 ? -8.126 3.603 13.889 1.00 89.56 105 TYR A O 1
ATOM 892 N N . PHE A 1 106 ? -7.323 1.553 14.312 1.00 91.06 106 PHE A N 1
ATOM 893 C CA . PHE A 1 106 ? -8.557 0.883 13.912 1.00 91.06 106 PHE A CA 1
ATOM 894 C C . PHE A 1 106 ? -8.891 -0.312 14.795 1.00 91.06 106 PHE A C 1
ATOM 896 O O . PHE A 1 106 ? -8.003 -1.004 15.292 1.00 91.06 106 PHE A O 1
ATOM 903 N N . THR A 1 107 ? -10.186 -0.559 14.966 1.00 92.12 107 THR A N 1
ATOM 904 C CA . THR A 1 107 ? -10.713 -1.740 15.651 1.00 92.12 107 THR A CA 1
ATOM 905 C C . THR A 1 107 ? -11.946 -2.272 14.925 1.00 92.12 107 THR A C 1
ATOM 907 O O . THR A 1 107 ? -12.613 -1.530 14.200 1.00 92.12 107 THR A O 1
ATOM 910 N N . LYS A 1 108 ? -12.233 -3.564 15.082 1.00 89.56 108 LYS A N 1
ATOM 911 C CA . LYS A 1 108 ? -13.452 -4.181 14.549 1.00 89.56 108 LYS A CA 1
ATOM 912 C C . LYS A 1 108 ? -14.589 -3.997 15.557 1.00 89.56 108 LYS A C 1
ATOM 914 O O . LYS A 1 108 ? -14.349 -4.099 16.760 1.00 89.56 108 LYS A O 1
ATOM 919 N N . LYS A 1 109 ? -15.782 -3.687 15.055 1.00 76.19 109 LYS A N 1
ATOM 920 C CA . LYS A 1 109 ? -17.004 -3.561 15.854 1.00 76.19 109 LYS A CA 1
ATOM 921 C C . LYS A 1 109 ? -17.497 -4.916 16.360 1.00 76.19 109 LYS A C 1
ATOM 923 O O . LYS A 1 109 ? -17.288 -5.926 15.646 1.00 76.19 109 LYS A O 1
#

Sequence (109 aa):
MAERDKNDIRKRLEELRKDNNRKNNRQDDGNKSPFSGFLFFVFVVLLFVFTAIFHRDIQTYFQNKKEISYTEFVNKTQKGDFTEINEKDDKLIALVKEDGKEILYFTKK